Protein AF-A0A075FA23-F1 (afdb_monomer)

Foldseek 3Di:
DVVLVVVLVVLLVVLVVLLVVLVVLLVVLLVVLPPPPDDPVRNVVSLVSNVVSVVVNVCSQVPRDDPPHHAACCPDQKDKDAPDDDPVPRIDIDGGHHCPVVPPPPDSGSPDPPPD

Organism: Ralstonia solanacearum (NCBI:txid305)

InterPro domains:
  IPR001029 Flagellin, N-terminal domain [PF00669] (1-75)
  IPR001029 Flagellin, N-terminal domain [PR00207] (10-29)
  IPR001029 Flagellin, N-terminal domain [PR00207] (45-68)
  IPR001492 Flagellin [PTHR42792] (1-108)

Sequence (116 aa):
NANGANSYLQTADSYLGQVENNLQRMRQLAVESNNGGLSAADQTNLDKEYQQLATANKNIETNANYNGNKLFDGSVASTTFQYGQNAATDVTTVTNVNMSTFGTLTGTSVTSAANA

Radius of gyration: 18.87 Å; Cα contacts (8 Å, |Δi|>4): 117; chains: 1; bounding box: 44×19×54 Å

Secondary structure (DSSP, 8-state):
-HHHHHHHHHHHHHHHHHHHHHHHHHHHHHHHHTSTT--HHHHHHHHHHHHHHHHHHHHHHHH-EETTEESSSSS--EEEEE-SS-TTTSEEEEEPP-GGGTT--S-S-TTSGGG-

Mean predicted aligned error: 7.82 Å

Solvent-accessible surface area (backbone atoms only — not comparable to full-atom values): 6707 Å² total; per-residue (Å²): 60,60,67,56,50,52,54,47,48,53,53,52,49,57,52,50,51,51,42,50,54,39,51,55,51,41,51,50,42,49,57,56,60,68,42,96,81,67,51,75,68,53,42,52,52,43,47,51,54,40,51,51,41,52,48,52,43,52,48,46,28,70,63,39,56,56,98,87,40,55,47,18,62,52,86,41,59,60,52,76,30,45,62,52,91,45,82,87,74,31,54,48,73,48,73,42,60,54,34,77,66,67,76,67,54,95,61,95,51,85,87,48,89,83,83,116

Structure (mmCIF, N/CA/C/O backbone):
data_AF-A0A075FA23-F1
#
_entry.id   AF-A0A075FA23-F1
#
loop_
_atom_site.group_PDB
_atom_site.id
_atom_site.type_symbol
_atom_site.label_atom_id
_atom_site.label_alt_id
_atom_site.label_comp_id
_atom_site.label_asym_id
_atom_site.label_entity_id
_atom_site.label_seq_id
_atom_site.pdbx_PDB_ins_code
_atom_site.Cartn_x
_atom_site.Cartn_y
_atom_site.Cartn_z
_atom_site.occupancy
_atom_site.B_iso_or_equiv
_atom_site.auth_seq_id
_atom_site.auth_comp_id
_atom_site.auth_asym_id
_atom_site.auth_atom_id
_atom_site.pdbx_PDB_model_num
ATOM 1 N N . ASN A 1 1 ? 16.895 -5.758 -19.831 1.00 72.00 1 ASN A N 1
ATOM 2 C CA . ASN A 1 1 ? 17.702 -6.724 -19.078 1.00 72.00 1 ASN A CA 1
ATOM 3 C C . ASN A 1 1 ? 16.712 -7.538 -18.250 1.00 72.00 1 ASN A C 1
ATOM 5 O O . ASN A 1 1 ? 15.937 -6.903 -17.544 1.00 72.00 1 ASN A O 1
ATOM 9 N N . ALA A 1 2 ? 16.651 -8.872 -18.369 1.00 77.25 2 ALA A N 1
ATOM 10 C CA . ALA A 1 2 ? 15.645 -9.686 -17.659 1.00 77.25 2 ALA A CA 1
ATOM 11 C C . ALA A 1 2 ? 15.724 -9.528 -16.129 1.00 77.25 2 ALA A C 1
ATOM 13 O O . ALA A 1 2 ? 14.700 -9.449 -15.457 1.00 77.25 2 ALA A O 1
ATOM 14 N N . ASN A 1 3 ? 16.938 -9.365 -15.591 1.00 82.81 3 ASN A N 1
ATOM 15 C CA . ASN A 1 3 ? 17.144 -9.087 -14.168 1.00 82.81 3 ASN A CA 1
ATOM 16 C C . ASN A 1 3 ? 16.508 -7.756 -13.741 1.00 82.81 3 ASN A C 1
ATOM 18 O O . ASN A 1 3 ? 15.974 -7.657 -12.644 1.00 82.81 3 ASN A O 1
ATOM 22 N N . GLY A 1 4 ? 16.503 -6.755 -14.629 1.00 85.75 4 GLY A N 1
ATOM 23 C CA . GLY A 1 4 ? 15.847 -5.470 -14.379 1.00 85.75 4 GLY A CA 1
ATOM 24 C C . GLY A 1 4 ? 14.330 -5.603 -14.249 1.00 85.75 4 GLY A C 1
ATOM 25 O O . GLY A 1 4 ? 13.755 -5.022 -13.336 1.00 85.75 4 GLY A O 1
ATOM 26 N N . ALA A 1 5 ? 13.698 -6.421 -15.098 1.00 84.75 5 ALA A N 1
ATOM 27 C CA . ALA A 1 5 ? 12.267 -6.708 -14.986 1.00 84.75 5 ALA A CA 1
ATOM 28 C C . ALA A 1 5 ? 11.942 -7.418 -13.663 1.00 84.75 5 ALA A C 1
ATOM 30 O O . ALA A 1 5 ? 10.976 -7.067 -12.991 1.00 84.75 5 ALA A O 1
ATOM 31 N N . ASN A 1 6 ? 12.782 -8.374 -13.252 1.00 88.94 6 ASN A N 1
ATOM 32 C CA . ASN A 1 6 ? 12.593 -9.088 -11.993 1.00 88.94 6 ASN A CA 1
ATOM 33 C C . ASN A 1 6 ? 12.739 -8.161 -10.773 1.00 88.94 6 ASN A C 1
ATOM 35 O O . ASN A 1 6 ? 11.860 -8.129 -9.919 1.00 88.94 6 ASN A O 1
ATOM 39 N N . SER A 1 7 ? 13.801 -7.351 -10.708 1.00 94.12 7 SER A N 1
ATOM 40 C CA . SER A 1 7 ? 13.989 -6.387 -9.614 1.00 94.12 7 SER A CA 1
ATOM 41 C C . SER A 1 7 ? 12.884 -5.328 -9.561 1.00 94.12 7 SER A C 1
ATOM 43 O O . SER A 1 7 ? 12.482 -4.917 -8.471 1.00 94.12 7 SER A O 1
ATOM 45 N N . TYR A 1 8 ? 12.378 -4.905 -10.724 1.00 91.81 8 TYR A N 1
ATOM 46 C CA . TYR A 1 8 ? 11.237 -3.998 -10.824 1.00 91.81 8 TYR A CA 1
ATOM 47 C C . TYR A 1 8 ? 9.989 -4.610 -10.185 1.00 91.81 8 TYR A C 1
ATOM 49 O O . TYR A 1 8 ? 9.385 -4.002 -9.303 1.00 91.81 8 TYR A O 1
ATOM 57 N N . LEU A 1 9 ? 9.643 -5.839 -10.583 1.00 90.25 9 LEU A N 1
ATOM 58 C CA . LEU A 1 9 ? 8.484 -6.556 -10.054 1.00 90.25 9 LEU A CA 1
ATOM 59 C C . LEU A 1 9 ? 8.621 -6.851 -8.559 1.00 90.25 9 LEU A C 1
ATOM 61 O O . LEU A 1 9 ? 7.669 -6.633 -7.829 1.00 90.25 9 LEU A O 1
ATOM 65 N N . GLN A 1 10 ? 9.798 -7.258 -8.081 1.00 94.81 10 GLN A N 1
ATOM 66 C CA . GLN A 1 10 ? 10.041 -7.490 -6.650 1.00 94.81 10 GLN A CA 1
ATOM 67 C C . GLN A 1 10 ? 9.877 -6.216 -5.813 1.00 94.81 10 GLN A C 1
ATOM 69 O O . GLN A 1 10 ? 9.343 -6.254 -4.706 1.00 94.81 10 GLN A O 1
ATOM 74 N N . THR A 1 11 ? 10.325 -5.074 -6.342 1.00 95.19 11 THR A N 1
ATOM 75 C CA . THR A 1 11 ? 10.138 -3.780 -5.674 1.00 95.19 11 THR A CA 1
ATOM 76 C C . THR A 1 11 ? 8.659 -3.412 -5.628 1.00 95.19 11 THR A C 1
ATOM 78 O O . THR A 1 11 ? 8.158 -3.016 -4.577 1.00 95.19 11 THR A O 1
ATOM 81 N N . ALA A 1 12 ? 7.950 -3.578 -6.747 1.00 92.19 12 ALA A N 1
ATOM 82 C CA . ALA A 1 12 ? 6.516 -3.340 -6.806 1.00 92.19 12 ALA A CA 1
ATOM 83 C C . ALA A 1 12 ? 5.744 -4.259 -5.839 1.00 92.19 12 ALA A C 1
ATOM 85 O O . ALA A 1 12 ? 4.920 -3.774 -5.069 1.00 92.19 12 ALA A O 1
ATOM 86 N N . ASP A 1 13 ? 6.063 -5.552 -5.815 1.00 92.81 13 ASP A N 1
ATOM 87 C CA . ASP A 1 13 ? 5.436 -6.554 -4.948 1.00 92.81 13 ASP A CA 1
ATOM 88 C C . ASP A 1 13 ? 5.657 -6.251 -3.458 1.00 92.81 13 ASP A C 1
ATOM 90 O O . ASP A 1 13 ? 4.723 -6.287 -2.664 1.00 92.81 13 ASP A O 1
ATOM 94 N N . SER A 1 14 ? 6.861 -5.815 -3.077 1.00 96.31 14 SER A N 1
ATOM 95 C CA . SER A 1 14 ? 7.160 -5.385 -1.703 1.00 96.31 14 SER A CA 1
ATOM 96 C C . SER A 1 14 ? 6.297 -4.201 -1.242 1.00 96.31 14 SER A C 1
ATOM 98 O O . SER A 1 14 ? 5.803 -4.174 -0.109 1.00 96.31 14 SER A O 1
ATOM 100 N N . TYR A 1 15 ? 6.072 -3.212 -2.113 1.00 95.25 15 TYR A N 1
ATOM 101 C CA . TYR A 1 15 ? 5.166 -2.105 -1.807 1.00 95.25 15 TYR A CA 1
ATOM 102 C C . TYR A 1 15 ? 3.702 -2.557 -1.736 1.00 95.25 15 TYR A C 1
ATOM 104 O O . TYR A 1 15 ? 2.985 -2.139 -0.827 1.00 95.25 15 TYR A O 1
ATOM 112 N N . LEU A 1 16 ? 3.261 -3.430 -2.646 1.00 92.00 16 LEU A N 1
ATOM 113 C CA . LEU A 1 16 ? 1.898 -3.967 -2.633 1.00 92.00 16 LEU A CA 1
ATOM 114 C C . LEU A 1 16 ? 1.631 -4.834 -1.398 1.00 92.00 16 LEU A C 1
ATOM 116 O O . LEU A 1 16 ? 0.555 -4.729 -0.818 1.00 92.00 16 LEU A O 1
ATOM 120 N N . GLY A 1 17 ? 2.618 -5.593 -0.923 1.00 94.12 17 GLY A N 1
ATOM 121 C CA . GLY A 1 17 ? 2.517 -6.328 0.335 1.00 94.12 17 GLY A CA 1
ATOM 122 C C . GLY A 1 17 ? 2.304 -5.403 1.540 1.00 94.12 17 GLY A C 1
ATOM 123 O O . GLY A 1 17 ? 1.527 -5.718 2.439 1.00 94.12 17 GLY A O 1
ATOM 124 N N . GLN A 1 18 ? 2.925 -4.220 1.567 1.00 94.94 18 GLN A N 1
ATOM 125 C CA . 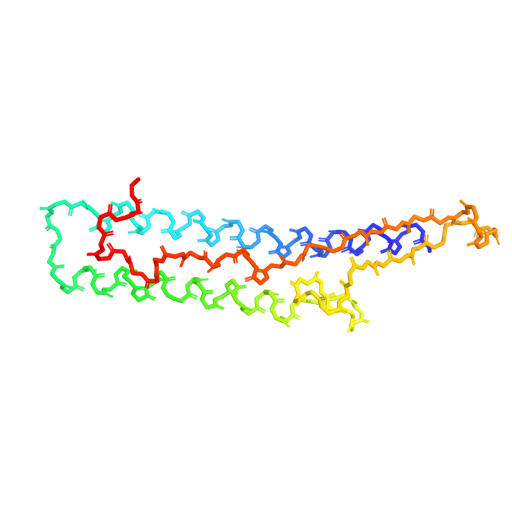GLN A 1 18 ? 2.656 -3.225 2.617 1.00 94.94 18 GLN A CA 1
ATOM 126 C C . GLN A 1 18 ? 1.227 -2.676 2.531 1.00 94.94 18 GLN A C 1
ATOM 128 O O . GLN A 1 18 ? 0.547 -2.567 3.552 1.00 94.94 18 GLN A O 1
ATOM 133 N N . VAL A 1 19 ? 0.753 -2.383 1.317 1.00 92.06 19 VAL A N 1
ATOM 134 C CA . VAL A 1 19 ? -0.631 -1.946 1.079 1.00 92.06 19 VAL A CA 1
ATOM 135 C C . VAL A 1 19 ? -1.619 -3.018 1.535 1.00 92.06 19 VAL A C 1
ATOM 137 O O . VAL A 1 19 ? -2.586 -2.703 2.225 1.00 92.06 19 VAL A O 1
ATOM 140 N N . GLU A 1 20 ? -1.368 -4.285 1.207 1.00 91.69 20 GLU A N 1
ATOM 141 C CA . GLU A 1 20 ? -2.205 -5.406 1.629 1.00 91.69 20 GLU A CA 1
ATOM 142 C C . GLU A 1 20 ? -2.292 -5.500 3.157 1.00 91.69 20 GLU A C 1
ATOM 144 O O . GLU A 1 20 ? -3.395 -5.552 3.704 1.00 91.69 20 GLU A O 1
ATOM 149 N N . ASN A 1 21 ? -1.154 -5.454 3.855 1.00 95.12 21 ASN A N 1
ATOM 150 C CA . ASN A 1 21 ? -1.119 -5.486 5.319 1.00 95.12 21 ASN A CA 1
ATOM 151 C C . ASN A 1 21 ? -1.928 -4.331 5.936 1.00 95.12 21 ASN A C 1
ATOM 153 O O . ASN A 1 21 ? -2.734 -4.545 6.847 1.00 95.12 21 ASN A O 1
ATOM 157 N N . ASN A 1 22 ? -1.780 -3.116 5.401 1.00 93.25 22 ASN A N 1
ATOM 158 C CA . ASN A 1 22 ? -2.557 -1.960 5.845 1.00 93.25 22 ASN A CA 1
ATOM 159 C C . ASN A 1 22 ? -4.058 -2.163 5.600 1.00 93.25 22 ASN A C 1
ATOM 161 O O . ASN A 1 22 ? -4.860 -1.879 6.486 1.00 93.25 22 ASN A O 1
ATOM 165 N N . LEU A 1 23 ? -4.456 -2.691 4.438 1.00 90.69 23 LEU A N 1
ATOM 166 C CA . LEU A 1 23 ? -5.861 -2.967 4.116 1.00 90.69 23 LEU A CA 1
ATOM 167 C C . LEU A 1 23 ? -6.471 -4.031 5.034 1.00 90.69 23 LEU A C 1
ATOM 169 O O . LEU A 1 23 ? -7.629 -3.907 5.439 1.00 90.69 23 LEU A O 1
ATOM 173 N N . GLN A 1 24 ? -5.707 -5.061 5.3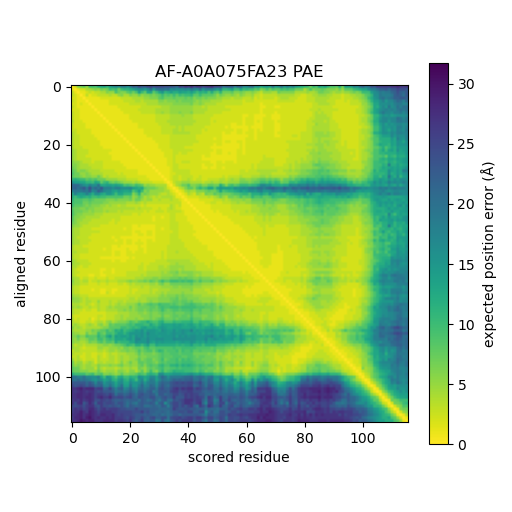97 1.00 93.00 24 GLN A N 1
ATOM 174 C CA . GLN A 1 24 ? -6.152 -6.061 6.366 1.00 93.00 24 GLN A CA 1
ATOM 175 C C . GLN A 1 24 ? -6.387 -5.428 7.745 1.00 93.00 24 GLN A C 1
ATOM 177 O O . GLN A 1 24 ? -7.417 -5.693 8.367 1.00 93.00 24 GLN A O 1
ATOM 182 N N . ARG A 1 25 ? -5.497 -4.535 8.198 1.00 93.75 25 ARG A N 1
ATOM 183 C CA . ARG A 1 25 ? -5.676 -3.788 9.452 1.00 93.75 25 ARG A CA 1
ATOM 184 C C . ARG A 1 25 ? -6.859 -2.819 9.386 1.00 93.75 25 ARG A C 1
ATOM 186 O O . ARG A 1 25 ? -7.680 -2.806 10.295 1.00 93.75 25 ARG A O 1
ATOM 193 N N . MET A 1 26 ? -7.007 -2.076 8.293 1.00 91.69 26 MET A N 1
ATOM 194 C CA . MET A 1 26 ? -8.158 -1.198 8.051 1.00 91.69 26 MET A CA 1
ATOM 195 C C . MET A 1 26 ? -9.482 -1.971 8.122 1.00 91.69 26 MET A C 1
ATOM 197 O O . MET A 1 26 ? -10.436 -1.503 8.740 1.00 91.69 26 MET A O 1
ATOM 201 N N . ARG A 1 27 ? -9.534 -3.185 7.556 1.00 89.25 27 ARG A N 1
ATOM 202 C CA . ARG A 1 27 ? -10.699 -4.076 7.666 1.00 89.25 27 ARG A CA 1
ATOM 203 C C . ARG A 1 27 ? -10.975 -4.482 9.115 1.00 89.25 27 ARG A C 1
ATOM 205 O O . ARG A 1 27 ? -12.133 -4.482 9.518 1.00 89.25 27 ARG A O 1
ATOM 212 N N . GLN A 1 28 ? -9.943 -4.818 9.891 1.00 89.94 28 GLN A N 1
ATOM 213 C CA . GLN A 1 28 ? -10.101 -5.141 11.316 1.00 89.94 28 GLN A CA 1
ATOM 214 C C . GLN A 1 28 ? -10.701 -3.959 12.085 1.00 89.94 28 GLN A C 1
ATOM 216 O O . GLN A 1 28 ? -11.683 -4.145 12.796 1.00 89.94 28 GLN A O 1
ATOM 221 N N . LEU A 1 29 ? -10.183 -2.746 11.867 1.00 89.69 29 LEU A N 1
ATOM 222 C CA . LEU A 1 29 ? -10.685 -1.524 12.503 1.00 89.69 29 LEU A CA 1
ATOM 223 C C . LEU A 1 29 ? -12.138 -1.221 12.120 1.00 89.69 29 LEU A C 1
ATOM 225 O O . LEU A 1 29 ? -12.919 -0.804 12.970 1.00 89.69 29 LEU A O 1
ATOM 229 N N . ALA A 1 30 ? -12.524 -1.454 10.863 1.00 84.88 30 ALA A N 1
ATOM 230 C CA . ALA A 1 30 ? -13.905 -1.275 10.418 1.00 84.88 30 ALA A CA 1
ATOM 231 C C . ALA A 1 30 ? -14.867 -2.257 11.111 1.00 84.88 30 ALA A C 1
ATOM 233 O O . ALA A 1 30 ? -15.940 -1.858 11.562 1.00 84.88 30 ALA A O 1
ATOM 234 N N . VAL A 1 31 ? -14.469 -3.528 11.246 1.00 88.06 31 VAL A N 1
ATOM 235 C CA . VAL A 1 31 ? -15.248 -4.538 11.983 1.00 88.06 31 VAL A CA 1
ATOM 236 C C . VAL A 1 31 ? -15.336 -4.183 13.467 1.00 88.06 31 VAL A C 1
ATOM 238 O O . VAL A 1 31 ? -16.411 -4.281 14.054 1.00 88.06 31 VAL A O 1
ATOM 241 N N . GLU A 1 32 ? -14.230 -3.739 14.064 1.00 86.56 32 GLU A N 1
ATOM 242 C CA . GLU A 1 32 ? -14.177 -3.323 15.465 1.00 86.56 32 GLU A CA 1
ATOM 243 C C . GLU A 1 32 ? -15.081 -2.112 15.721 1.00 86.56 32 GLU A C 1
ATOM 245 O O . GLU A 1 32 ? -15.888 -2.145 16.647 1.00 86.56 32 GLU A O 1
ATOM 250 N N . SER A 1 33 ? -15.034 -1.100 14.848 1.00 83.50 33 SER A N 1
ATOM 251 C CA . SER A 1 33 ? -15.860 0.114 14.922 1.00 83.50 33 SER A CA 1
ATOM 252 C C . SER A 1 33 ? -17.366 -0.180 14.879 1.00 83.50 33 SER A C 1
ATOM 254 O O . SER A 1 33 ? -18.155 0.522 15.517 1.00 83.50 33 SER A O 1
ATOM 256 N N . ASN A 1 34 ? -17.764 -1.255 14.189 1.00 81.50 34 ASN A N 1
ATOM 257 C CA . ASN A 1 34 ? -19.154 -1.694 14.065 1.00 81.50 34 ASN A CA 1
ATOM 258 C C . ASN A 1 34 ? -19.642 -2.566 15.244 1.00 81.50 34 ASN A C 1
ATOM 260 O O . ASN A 1 34 ? -20.788 -3.021 15.251 1.00 81.50 34 ASN A O 1
ATOM 264 N N . ASN A 1 35 ? -18.804 -2.828 16.253 1.00 78.94 35 ASN A N 1
ATOM 265 C CA . ASN A 1 35 ? -19.222 -3.566 17.440 1.00 78.94 35 ASN A CA 1
ATOM 266 C C . ASN A 1 35 ? -20.080 -2.667 18.356 1.00 78.94 35 ASN A C 1
ATOM 268 O O . ASN A 1 35 ? -19.628 -1.625 18.831 1.00 78.94 35 ASN A O 1
ATOM 272 N N . GLY A 1 36 ? -21.328 -3.073 18.619 1.00 62.94 36 GLY A N 1
ATOM 273 C CA . GLY A 1 36 ? -22.405 -2.259 19.214 1.00 62.94 36 GLY A CA 1
ATOM 274 C C . GLY A 1 36 ? -22.260 -1.844 20.688 1.00 62.94 36 GLY A C 1
ATOM 275 O O . GLY A 1 36 ? -23.266 -1.569 21.336 1.00 62.94 36 GLY A O 1
ATOM 276 N N . GLY A 1 37 ? -21.042 -1.806 21.230 1.00 80.00 37 GLY A N 1
ATOM 277 C CA . GLY A 1 37 ? -20.741 -1.398 22.608 1.00 80.00 37 GLY A CA 1
ATOM 278 C C . GLY A 1 37 ? -19.674 -0.306 22.738 1.00 80.00 37 GLY A C 1
ATOM 279 O O . GLY A 1 37 ? -19.287 0.014 23.859 1.00 80.00 37 GLY A O 1
ATOM 280 N N . LEU A 1 38 ? -19.176 0.247 21.627 1.00 84.25 38 LEU A N 1
ATOM 281 C CA . LEU A 1 38 ? -18.141 1.282 21.647 1.00 84.25 38 LEU A CA 1
ATOM 282 C C . LEU A 1 38 ? -18.705 2.660 22.000 1.00 84.25 38 LEU A C 1
ATOM 284 O O . LEU A 1 38 ? -19.779 3.049 21.536 1.00 84.25 38 LEU A O 1
ATOM 288 N N . SER A 1 39 ? -17.947 3.434 22.780 1.00 86.81 39 SER A N 1
ATOM 289 C CA . SER A 1 39 ? -18.252 4.852 22.969 1.00 86.81 39 SER A CA 1
ATOM 290 C C . SER A 1 39 ? -17.894 5.659 21.714 1.00 86.81 39 SER A C 1
ATOM 292 O O . SER A 1 39 ? -17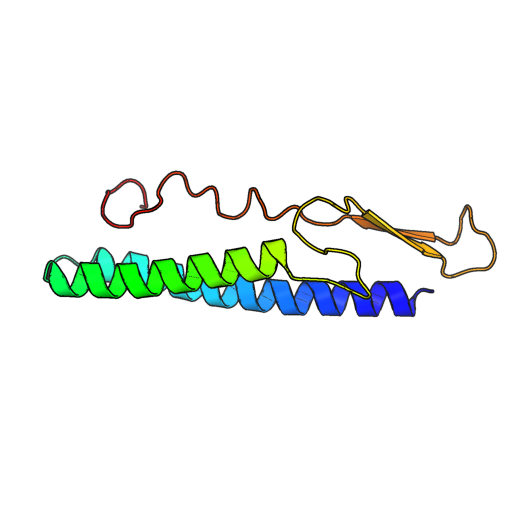.081 5.243 20.885 1.00 86.81 39 SER A O 1
ATOM 294 N N . ALA A 1 40 ? -18.440 6.872 21.590 1.00 85.69 40 ALA A N 1
ATOM 295 C CA . ALA A 1 40 ? -18.080 7.782 20.498 1.00 85.69 40 ALA A CA 1
ATOM 296 C C . ALA A 1 40 ? -16.576 8.138 20.490 1.00 85.69 40 ALA A C 1
ATOM 298 O O . ALA A 1 40 ? -15.987 8.363 19.429 1.00 85.69 40 ALA A O 1
ATOM 299 N N . ALA A 1 41 ? -15.940 8.172 21.666 1.00 87.69 41 ALA A N 1
ATOM 300 C CA . ALA A 1 41 ? -14.505 8.409 21.784 1.00 87.69 41 ALA A CA 1
ATOM 301 C C . ALA A 1 41 ? -13.690 7.225 21.238 1.00 87.69 41 ALA A C 1
ATOM 303 O O . ALA A 1 41 ? -12.700 7.444 20.538 1.00 87.69 41 ALA A O 1
ATOM 304 N N . ASP A 1 42 ? -14.138 5.992 21.490 1.00 88.69 42 ASP A N 1
ATOM 305 C CA . ASP A 1 42 ? -13.483 4.784 20.977 1.00 88.69 42 ASP A CA 1
ATOM 306 C C . ASP A 1 42 ? -13.598 4.712 19.453 1.00 88.69 42 ASP A C 1
ATOM 308 O O . ASP A 1 42 ? -12.590 4.551 18.768 1.00 88.69 42 ASP A O 1
ATOM 312 N N . GLN A 1 43 ? -14.794 4.956 18.904 1.00 86.31 43 GLN A N 1
ATOM 313 C CA . GLN A 1 43 ? -15.001 5.022 17.452 1.00 86.31 43 GLN A CA 1
ATOM 314 C C . GLN A 1 43 ? -14.124 6.094 16.789 1.00 86.31 43 GLN A C 1
ATOM 316 O O . GLN A 1 43 ? -13.544 5.848 15.733 1.00 86.31 43 GLN A O 1
ATOM 321 N N . THR A 1 44 ? -13.964 7.256 17.429 1.00 88.81 44 THR A N 1
ATOM 322 C CA . THR A 1 44 ? -13.083 8.328 16.934 1.00 88.81 44 THR A CA 1
ATOM 323 C C . THR A 1 44 ? -11.614 7.899 16.915 1.00 88.81 44 THR A C 1
ATOM 325 O O . THR A 1 44 ? -10.865 8.285 16.019 1.00 88.81 44 THR A O 1
ATOM 328 N N . ASN A 1 45 ? -11.165 7.123 17.901 1.00 89.31 45 ASN A N 1
ATOM 329 C CA . ASN A 1 45 ? -9.785 6.644 17.940 1.00 89.31 45 ASN A CA 1
ATOM 330 C C . ASN A 1 45 ? -9.525 5.554 16.890 1.00 89.31 45 ASN A C 1
ATOM 332 O O . ASN A 1 45 ? -8.484 5.600 16.236 1.00 89.31 45 ASN A O 1
ATOM 336 N N . LEU A 1 46 ? -10.482 4.647 16.670 1.00 90.75 46 LEU A N 1
ATOM 337 C CA . LEU A 1 46 ? -10.408 3.655 15.592 1.00 90.75 46 LEU A CA 1
ATOM 338 C C . LEU A 1 46 ? -10.384 4.321 14.211 1.00 90.75 46 LEU A C 1
ATOM 340 O O . LEU A 1 46 ? -9.588 3.932 13.356 1.00 90.75 46 LEU A O 1
ATOM 344 N N . ASP A 1 47 ? -11.198 5.361 14.001 1.00 86.69 47 ASP A N 1
ATOM 345 C CA . ASP A 1 47 ? -11.177 6.127 12.752 1.00 86.69 47 ASP A CA 1
ATOM 346 C C . ASP A 1 47 ? -9.823 6.819 12.540 1.00 86.69 47 ASP A C 1
ATOM 348 O O . ASP A 1 47 ? -9.259 6.7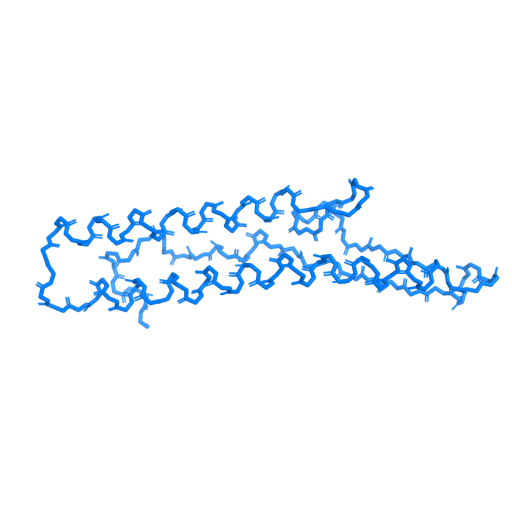26 11.456 1.00 86.69 47 ASP A O 1
ATOM 352 N N . LYS A 1 48 ? -9.216 7.421 13.573 1.00 91.69 48 LYS A N 1
ATOM 353 C CA . LYS A 1 48 ? -7.865 8.001 13.443 1.00 91.69 48 LYS A CA 1
ATOM 354 C C . LYS A 1 48 ? -6.840 6.979 12.956 1.00 91.69 48 LYS A C 1
ATOM 356 O O . LYS A 1 48 ? -6.037 7.308 12.085 1.00 91.69 48 LYS A O 1
ATOM 361 N N . GLU A 1 49 ? -6.855 5.763 13.501 1.00 92.19 49 GLU A N 1
ATOM 362 C CA . GLU A 1 49 ? -5.953 4.699 13.051 1.00 92.19 49 GLU A CA 1
ATOM 363 C C . GLU A 1 49 ? -6.259 4.300 11.597 1.00 92.19 49 GLU A C 1
ATOM 365 O O . GLU A 1 49 ? -5.350 4.199 10.771 1.00 92.19 49 GLU A O 1
ATOM 370 N N . TYR A 1 50 ? -7.539 4.179 11.242 1.00 90.12 50 TYR A N 1
ATOM 371 C CA . TYR A 1 50 ? -7.969 3.896 9.874 1.00 90.12 50 TYR A CA 1
ATOM 372 C C . TYR A 1 50 ? -7.470 4.961 8.881 1.00 90.12 50 TYR A C 1
ATOM 374 O O . TYR A 1 50 ? -6.915 4.624 7.832 1.00 90.12 50 TYR A O 1
ATOM 382 N N . GLN A 1 51 ? -7.597 6.247 9.222 1.00 88.94 51 GLN A N 1
ATOM 383 C CA . GLN A 1 51 ? -7.135 7.359 8.384 1.00 88.94 51 GLN A CA 1
ATOM 384 C C . GLN A 1 51 ? -5.605 7.403 8.259 1.00 88.94 51 GLN A C 1
ATOM 386 O O . GLN A 1 51 ? -5.076 7.754 7.199 1.00 88.94 51 GLN A O 1
ATOM 391 N N . GLN A 1 52 ? -4.867 7.020 9.305 1.00 93.00 52 GLN A N 1
ATOM 392 C CA . GLN A 1 52 ? -3.406 6.904 9.239 1.00 93.00 52 GLN A CA 1
ATOM 393 C C . GLN A 1 52 ? -2.976 5.822 8.244 1.00 93.00 52 GLN A C 1
ATOM 395 O O . GLN A 1 52 ? -2.093 6.063 7.420 1.00 93.00 52 GLN A O 1
ATOM 400 N N . LEU A 1 53 ? -3.637 4.663 8.261 1.00 92.88 53 LEU A N 1
ATOM 401 C CA . LEU A 1 53 ? -3.374 3.575 7.315 1.00 92.88 53 LEU A CA 1
ATOM 402 C C . LEU A 1 53 ? -3.767 3.958 5.883 1.00 92.88 53 LEU A C 1
ATOM 404 O O . LEU A 1 53 ? -3.011 3.700 4.945 1.00 92.88 53 LEU A O 1
ATOM 408 N N . ALA A 1 54 ? -4.898 4.648 5.708 1.00 89.06 54 ALA A N 1
ATOM 409 C CA . ALA A 1 54 ? -5.303 5.191 4.413 1.00 89.06 54 ALA A CA 1
ATOM 410 C C . ALA A 1 54 ? -4.257 6.181 3.864 1.00 89.06 54 ALA A C 1
ATOM 412 O O . ALA A 1 54 ? -3.881 6.114 2.693 1.00 89.06 54 ALA A O 1
ATOM 413 N N . THR A 1 55 ? -3.721 7.048 4.727 1.00 91.12 55 THR A N 1
ATOM 414 C CA . THR A 1 55 ? -2.645 7.984 4.373 1.00 91.12 55 THR A CA 1
ATOM 415 C C . THR A 1 55 ? -1.358 7.247 4.000 1.00 91.12 55 THR A C 1
ATOM 417 O O . THR A 1 55 ? -0.708 7.601 3.017 1.00 91.12 55 THR A O 1
ATOM 420 N N . ALA A 1 56 ? -0.995 6.192 4.734 1.00 92.38 56 ALA A N 1
ATOM 421 C CA . ALA A 1 56 ? 0.162 5.361 4.409 1.00 92.38 56 ALA A CA 1
ATOM 422 C C . ALA A 1 56 ? 0.018 4.705 3.024 1.00 92.38 56 ALA A C 1
ATOM 424 O O . ALA A 1 56 ? 0.947 4.765 2.218 1.00 92.38 56 ALA A O 1
ATOM 425 N N . ASN A 1 57 ? -1.164 4.172 2.699 1.00 92.12 57 ASN A N 1
ATOM 426 C CA . ASN A 1 57 ? -1.454 3.622 1.372 1.00 92.12 57 ASN A CA 1
ATOM 427 C C . ASN A 1 57 ? -1.356 4.691 0.274 1.00 92.12 57 ASN A C 1
ATOM 429 O O . ASN A 1 57 ? -0.737 4.446 -0.763 1.00 92.12 57 ASN A O 1
ATOM 433 N N . LYS A 1 58 ? -1.8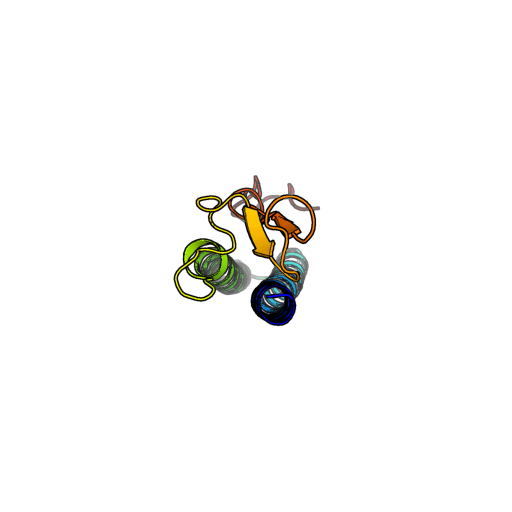78 5.900 0.521 1.00 90.50 58 LYS A N 1
ATOM 434 C CA . LYS A 1 58 ? -1.762 7.031 -0.414 1.00 90.50 58 LYS A CA 1
ATOM 435 C C . LYS A 1 58 ? -0.310 7.461 -0.635 1.00 90.50 58 LYS A C 1
ATOM 437 O O . LYS A 1 58 ? 0.080 7.829 -1.745 1.00 90.50 58 LYS A O 1
ATOM 442 N N . ASN A 1 59 ? 0.519 7.391 0.403 1.00 92.94 59 ASN A N 1
ATOM 443 C CA . ASN A 1 59 ? 1.947 7.663 0.279 1.00 92.94 59 ASN A CA 1
ATOM 444 C C . ASN A 1 59 ? 2.650 6.612 -0.585 1.00 92.94 59 ASN A C 1
ATOM 446 O O . ASN A 1 59 ? 3.499 6.989 -1.390 1.00 92.94 59 ASN A O 1
ATOM 450 N N . ILE A 1 60 ? 2.288 5.329 -0.467 1.00 94.00 60 ILE A N 1
ATOM 451 C CA . ILE A 1 60 ? 2.820 4.271 -1.338 1.00 94.00 60 ILE A CA 1
ATOM 452 C C . ILE A 1 60 ? 2.388 4.509 -2.788 1.00 94.00 60 ILE A C 1
ATOM 454 O O . ILE A 1 60 ? 3.250 4.529 -3.663 1.00 94.00 60 ILE A O 1
ATOM 458 N N . GLU A 1 61 ? 1.102 4.778 -3.039 1.00 91.38 61 GLU A N 1
ATOM 459 C CA . GLU A 1 61 ? 0.586 5.115 -4.376 1.00 91.38 61 GLU A CA 1
ATOM 460 C C . GLU A 1 61 ? 1.426 6.219 -5.040 1.00 91.38 61 GLU A C 1
ATOM 462 O O . GLU A 1 61 ? 1.887 6.073 -6.170 1.00 91.38 61 GLU A O 1
ATOM 467 N N . THR A 1 62 ? 1.647 7.320 -4.319 1.00 92.00 62 THR A N 1
ATOM 468 C CA . THR A 1 62 ? 2.250 8.540 -4.873 1.00 92.00 62 THR A CA 1
ATOM 469 C C . THR A 1 62 ? 3.778 8.527 -4.899 1.00 92.00 62 THR A C 1
ATOM 471 O O . THR A 1 62 ? 4.384 9.209 -5.730 1.00 92.00 62 THR A O 1
ATOM 474 N N . ASN A 1 63 ? 4.442 7.783 -4.007 1.00 94.31 63 ASN A N 1
ATOM 475 C CA . ASN A 1 63 ? 5.897 7.866 -3.828 1.00 94.31 63 ASN A CA 1
ATOM 476 C C . ASN A 1 63 ? 6.669 6.600 -4.199 1.00 94.31 63 ASN A C 1
ATOM 478 O O . ASN A 1 63 ? 7.871 6.711 -4.468 1.00 94.31 63 ASN A O 1
ATOM 482 N N . ALA A 1 64 ? 6.021 5.433 -4.258 1.00 95.00 64 ALA A N 1
ATOM 483 C CA . ALA A 1 64 ? 6.693 4.204 -4.660 1.00 95.00 64 ALA A CA 1
ATOM 484 C C . ALA A 1 64 ? 7.292 4.358 -6.061 1.00 95.00 64 ALA A C 1
ATOM 486 O O . ALA A 1 64 ? 6.625 4.757 -7.023 1.00 95.00 64 ALA A O 1
ATOM 487 N N . ASN A 1 65 ? 8.584 4.068 -6.159 1.00 94.94 65 ASN A N 1
ATOM 488 C CA . ASN A 1 65 ? 9.338 4.225 -7.386 1.00 94.94 65 ASN A CA 1
ATOM 489 C C . ASN A 1 65 ? 10.404 3.138 -7.507 1.00 94.94 65 ASN A C 1
ATOM 491 O O . ASN A 1 65 ? 10.873 2.592 -6.510 1.00 94.94 65 ASN A O 1
ATOM 495 N N . TYR A 1 66 ? 10.803 2.869 -8.741 1.00 94.25 66 TYR A N 1
ATOM 496 C CA . TYR A 1 66 ? 11.962 2.059 -9.067 1.00 94.25 66 TYR A CA 1
ATOM 497 C C . TYR A 1 66 ? 12.858 2.848 -10.017 1.00 94.25 66 TYR A C 1
ATOM 499 O O . TYR A 1 66 ? 12.447 3.196 -11.128 1.00 94.25 66 TYR A O 1
ATOM 507 N N . ASN A 1 67 ? 14.086 3.140 -9.582 1.00 90.25 67 ASN A N 1
ATOM 508 C CA . ASN A 1 67 ? 15.064 3.923 -10.344 1.00 90.25 67 ASN A CA 1
ATOM 509 C C . ASN A 1 67 ? 14.482 5.236 -10.906 1.00 90.25 67 ASN A C 1
ATOM 511 O O . ASN A 1 67 ? 14.701 5.573 -12.067 1.00 90.25 67 ASN A O 1
ATOM 515 N N . GLY A 1 68 ? 13.698 5.955 -10.095 1.00 89.00 68 GLY A N 1
ATOM 516 C CA . GLY A 1 68 ? 13.072 7.222 -10.483 1.00 89.00 68 GLY A CA 1
ATOM 517 C C . GLY A 1 68 ? 11.765 7.094 -11.273 1.00 89.00 68 GLY A C 1
ATOM 518 O O . GLY A 1 68 ? 11.072 8.094 -11.434 1.00 89.00 68 GLY A O 1
ATOM 519 N N . ASN A 1 69 ? 11.375 5.890 -11.704 1.00 90.19 69 ASN A N 1
ATOM 520 C CA . ASN A 1 69 ? 10.081 5.658 -12.348 1.00 90.19 69 ASN A CA 1
ATOM 521 C C . ASN A 1 69 ? 9.021 5.346 -11.299 1.00 90.19 69 ASN A C 1
ATOM 523 O O . ASN A 1 69 ? 9.200 4.436 -10.488 1.00 90.19 69 ASN A O 1
ATOM 527 N N . LYS A 1 70 ? 7.912 6.081 -11.327 1.00 93.69 70 LYS A N 1
ATOM 528 C CA . LYS A 1 70 ? 6.771 5.845 -10.444 1.00 93.69 70 LYS A CA 1
ATOM 529 C C . LYS A 1 70 ? 6.121 4.504 -10.756 1.00 93.69 70 LYS A C 1
ATOM 531 O O . LYS A 1 70 ? 6.051 4.097 -11.913 1.00 93.69 70 LYS A O 1
ATOM 536 N N . LEU A 1 71 ? 5.683 3.816 -9.706 1.00 92.31 71 LEU A N 1
ATOM 537 C CA . LEU A 1 71 ? 5.126 2.472 -9.836 1.00 92.31 71 LEU A CA 1
ATOM 538 C C . LEU A 1 71 ? 3.597 2.466 -9.893 1.00 92.31 71 LEU A C 1
ATOM 540 O O . LEU A 1 71 ? 3.043 1.644 -10.620 1.00 92.31 71 LEU A O 1
ATOM 544 N N . PHE A 1 72 ? 2.921 3.355 -9.157 1.00 91.62 72 PHE A N 1
ATOM 545 C CA . PHE A 1 72 ? 1.483 3.200 -8.901 1.00 91.62 72 PHE A CA 1
ATOM 546 C C . PHE A 1 72 ? 0.628 4.459 -9.069 1.00 91.62 72 PHE A C 1
ATOM 548 O O . PHE A 1 72 ? -0.596 4.366 -9.013 1.00 91.62 72 PHE A O 1
ATOM 555 N N . ASP A 1 73 ? 1.227 5.624 -9.312 1.00 90.19 73 ASP A N 1
ATOM 556 C CA . ASP A 1 73 ? 0.488 6.889 -9.459 1.00 90.19 73 ASP A CA 1
ATOM 557 C C . ASP A 1 73 ? -0.177 7.057 -10.841 1.00 90.19 73 ASP A C 1
ATOM 559 O O . ASP A 1 73 ? -0.849 8.053 -11.101 1.00 90.19 73 ASP A O 1
ATOM 563 N N . GLY A 1 74 ? 0.022 6.089 -11.742 1.00 87.38 74 GLY A N 1
ATOM 564 C CA . GLY A 1 74 ? -0.514 6.099 -13.101 1.00 87.38 74 GLY A CA 1
ATOM 565 C C . GLY A 1 74 ? 0.252 6.971 -14.100 1.00 87.38 74 GLY A C 1
ATOM 566 O O . GLY A 1 74 ? -0.123 6.989 -15.271 1.00 87.38 74 GLY A O 1
ATOM 567 N N . SER A 1 75 ? 1.324 7.660 -13.691 1.00 90.31 75 SER A N 1
ATOM 568 C CA . SER A 1 75 ? 2.152 8.474 -14.600 1.00 90.31 75 SER A CA 1
ATOM 569 C C . SER A 1 75 ? 2.974 7.627 -15.578 1.00 90.31 75 SER A C 1
ATOM 571 O O . SER A 1 75 ? 3.242 8.051 -16.702 1.00 90.31 75 SER A O 1
ATOM 573 N N . VAL A 1 76 ? 3.332 6.405 -15.176 1.00 88.56 76 VAL A N 1
ATOM 574 C CA . VAL A 1 76 ? 3.985 5.398 -16.016 1.00 88.56 76 VAL A CA 1
ATOM 575 C C . VAL A 1 76 ? 3.008 4.246 -16.207 1.00 88.56 76 VAL A C 1
ATOM 577 O O . VAL A 1 76 ? 2.738 3.506 -15.270 1.00 88.56 76 VAL A O 1
ATOM 580 N N . ALA A 1 77 ? 2.463 4.094 -17.416 1.00 85.06 77 ALA A N 1
ATOM 581 C CA . ALA A 1 77 ? 1.496 3.032 -17.713 1.00 85.06 77 ALA A CA 1
ATOM 582 C C . ALA A 1 77 ? 2.159 1.656 -17.886 1.00 85.06 77 ALA A C 1
ATOM 584 O O . ALA A 1 77 ? 1.564 0.625 -17.580 1.00 85.06 77 ALA A O 1
ATOM 585 N N . SER A 1 78 ? 3.386 1.627 -18.408 1.00 85.38 78 SER A N 1
ATOM 586 C CA . SER A 1 78 ? 4.148 0.392 -18.568 1.00 85.38 78 SER A CA 1
ATOM 587 C C . SER A 1 78 ? 5.639 0.666 -18.719 1.00 85.38 78 SER A C 1
ATOM 589 O O . SER A 1 78 ? 6.034 1.741 -19.174 1.00 85.38 78 SER A O 1
ATOM 591 N N . THR A 1 79 ? 6.456 -0.326 -18.375 1.00 85.62 79 THR A N 1
ATOM 592 C CA . THR A 1 79 ? 7.911 -0.306 -18.550 1.00 85.62 79 THR A CA 1
ATOM 593 C C . THR A 1 79 ? 8.353 -1.527 -19.352 1.00 85.62 79 THR A C 1
ATOM 595 O O . THR A 1 79 ? 8.017 -2.661 -19.009 1.00 85.62 79 THR A O 1
ATOM 598 N N . THR A 1 80 ? 9.131 -1.307 -20.414 1.00 88.50 80 THR A N 1
ATOM 599 C CA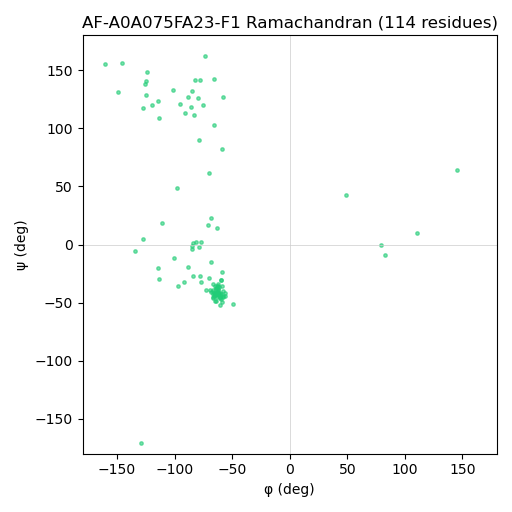 . THR A 1 80 ? 9.640 -2.377 -21.285 1.00 88.50 80 THR A CA 1
ATOM 600 C C . THR A 1 80 ? 11.095 -2.703 -20.966 1.00 88.50 80 THR A C 1
ATOM 602 O O . THR A 1 80 ? 11.948 -1.821 -20.884 1.00 88.50 80 THR A O 1
ATOM 605 N N . PHE A 1 81 ? 11.398 -3.993 -20.837 1.00 86.81 81 PHE A N 1
ATOM 606 C CA . PHE A 1 81 ? 12.727 -4.521 -20.562 1.00 86.81 81 PHE A CA 1
ATOM 607 C C . PHE A 1 81 ? 13.178 -5.447 -21.692 1.00 86.81 81 PHE A C 1
ATOM 609 O O . PHE A 1 81 ? 12.581 -6.492 -21.930 1.00 86.81 81 PHE A O 1
ATOM 616 N N . GLN A 1 82 ? 14.292 -5.110 -22.343 1.00 87.31 82 GLN A N 1
ATOM 617 C CA . GLN A 1 82 ? 14.884 -5.938 -23.401 1.00 87.31 82 GLN A CA 1
ATOM 618 C C . GLN A 1 82 ? 15.815 -7.018 -22.834 1.00 87.31 82 GLN A C 1
ATOM 620 O O . GLN A 1 82 ? 16.804 -6.682 -22.189 1.00 87.31 82 GLN A O 1
ATOM 625 N N . TYR A 1 83 ? 15.550 -8.303 -23.031 1.00 85.50 83 TYR A N 1
ATOM 626 C CA . TYR A 1 83 ? 16.379 -9.394 -22.500 1.00 85.50 83 TYR A CA 1
ATOM 627 C C . TYR A 1 83 ? 17.337 -10.027 -23.522 1.00 85.50 83 TYR A C 1
ATOM 629 O O . TYR A 1 83 ? 18.232 -10.755 -23.102 1.00 85.50 83 TYR A O 1
ATOM 637 N N . GLY A 1 84 ? 17.189 -9.736 -24.817 1.00 84.94 84 GLY A N 1
ATOM 638 C CA . GLY A 1 84 ? 18.062 -10.240 -25.884 1.00 84.94 84 GLY A CA 1
ATOM 639 C C . GLY A 1 84 ? 18.584 -9.141 -26.809 1.00 84.94 84 GLY A C 1
ATOM 640 O O . GLY A 1 84 ? 18.436 -7.952 -26.532 1.00 84.94 84 GLY A O 1
ATOM 641 N N . GLN A 1 85 ? 19.218 -9.533 -27.913 1.00 87.62 85 GLN A N 1
ATOM 642 C CA . GLN A 1 85 ? 19.888 -8.600 -28.826 1.00 87.62 85 GLN A CA 1
ATOM 643 C C . GLN A 1 85 ? 18.898 -7.859 -29.733 1.00 87.62 85 GLN A C 1
ATOM 645 O O . GLN A 1 85 ? 19.178 -6.739 -30.161 1.00 87.62 85 GLN A O 1
ATOM 650 N N . ASN A 1 86 ? 17.739 -8.458 -30.023 1.00 88.00 86 ASN A N 1
ATOM 651 C CA . ASN A 1 86 ? 16.748 -7.866 -30.909 1.00 88.00 86 ASN A CA 1
ATOM 652 C C . ASN A 1 86 ? 15.751 -7.010 -30.116 1.00 88.00 86 ASN A C 1
ATOM 654 O O . ASN A 1 86 ? 14.942 -7.522 -29.346 1.00 88.00 86 ASN A O 1
ATOM 658 N N . ALA A 1 87 ? 15.784 -5.695 -30.332 1.00 82.31 87 ALA A N 1
ATOM 659 C CA . ALA A 1 87 ? 14.938 -4.743 -29.611 1.00 82.31 87 ALA A CA 1
ATOM 660 C C . ALA A 1 87 ? 13.442 -4.844 -29.956 1.00 82.31 87 ALA A C 1
ATOM 662 O O . ALA A 1 87 ? 12.621 -4.298 -29.225 1.00 82.31 87 ALA A O 1
ATOM 663 N N . ALA A 1 88 ? 13.078 -5.527 -31.047 1.00 81.12 88 ALA A N 1
ATOM 664 C CA . ALA A 1 88 ? 11.686 -5.700 -31.457 1.00 81.12 88 ALA A CA 1
ATOM 665 C C . ALA A 1 88 ? 11.043 -6.976 -30.891 1.00 81.12 88 ALA A C 1
ATOM 667 O O . ALA A 1 88 ? 9.840 -6.992 -30.650 1.00 81.12 88 ALA A O 1
ATOM 668 N N . THR A 1 89 ? 11.821 -8.045 -30.696 1.00 82.12 89 THR A N 1
ATOM 669 C CA . THR A 1 89 ? 11.290 -9.367 -30.308 1.00 82.12 89 THR A CA 1
ATOM 670 C C . THR A 1 89 ? 11.705 -9.797 -28.912 1.00 82.12 89 THR A C 1
ATOM 672 O O . THR A 1 89 ? 10.953 -10.495 -28.235 1.00 82.12 89 THR A O 1
ATOM 675 N N . ASP A 1 90 ? 12.870 -9.354 -28.443 1.00 87.00 90 ASP A N 1
ATOM 676 C CA . ASP A 1 90 ? 13.453 -9.846 -27.199 1.00 87.00 90 ASP A CA 1
ATOM 677 C C . ASP A 1 90 ? 13.138 -8.883 -26.055 1.00 87.00 90 ASP A C 1
ATOM 679 O O . ASP A 1 90 ? 14.020 -8.442 -25.313 1.00 87.00 90 ASP A O 1
ATOM 683 N N . VAL A 1 91 ? 11.865 -8.509 -25.942 1.00 85.69 91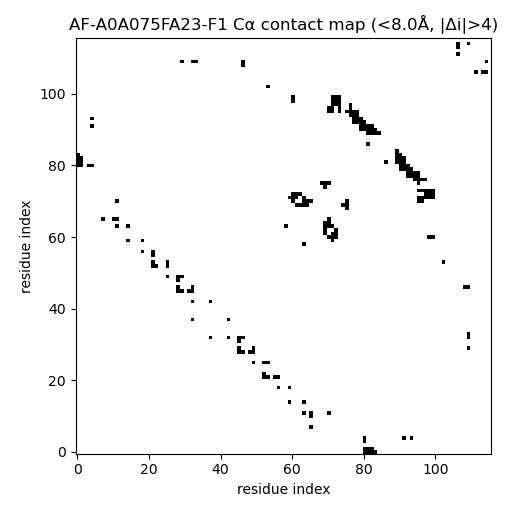 VAL A N 1
ATOM 684 C CA . VAL A 1 91 ? 11.357 -7.554 -24.958 1.00 85.69 91 VAL A CA 1
ATOM 685 C C . VAL A 1 91 ? 10.236 -8.165 -24.132 1.00 85.69 91 VAL A C 1
ATOM 687 O O . VAL A 1 91 ? 9.475 -9.007 -24.599 1.00 85.69 91 VAL A O 1
ATOM 690 N N . THR A 1 92 ? 10.134 -7.728 -22.883 1.00 83.56 92 THR A N 1
ATOM 691 C CA . THR A 1 92 ? 8.963 -7.953 -22.036 1.00 83.56 92 THR A CA 1
ATOM 692 C C . THR A 1 92 ? 8.464 -6.613 -21.525 1.00 83.56 92 THR A C 1
ATOM 694 O O . THR A 1 92 ? 9.270 -5.741 -21.194 1.00 83.56 92 THR A O 1
ATOM 697 N N . THR A 1 93 ? 7.151 -6.433 -21.468 1.00 84.19 93 THR A N 1
ATOM 698 C CA . THR A 1 93 ? 6.524 -5.200 -20.995 1.00 84.19 93 THR A CA 1
ATOM 699 C C . THR A 1 93 ? 5.759 -5.497 -19.722 1.00 84.19 93 THR A C 1
ATOM 701 O O . THR A 1 93 ? 4.887 -6.362 -19.695 1.00 84.19 93 THR A O 1
ATOM 704 N N . VAL A 1 94 ? 6.094 -4.767 -18.664 1.00 83.94 94 VAL A N 1
ATOM 705 C CA . VAL A 1 94 ? 5.357 -4.782 -17.405 1.00 83.94 94 VAL A CA 1
ATOM 706 C C . VAL A 1 94 ? 4.372 -3.627 -17.441 1.00 83.94 94 VAL A C 1
ATOM 708 O O . VAL A 1 94 ? 4.783 -2.478 -17.582 1.00 83.94 94 VAL A O 1
ATOM 711 N N . THR A 1 95 ? 3.084 -3.924 -17.320 1.00 84.12 95 THR A N 1
ATOM 712 C CA . THR A 1 95 ? 2.043 -2.908 -17.149 1.00 84.12 95 THR A CA 1
ATOM 713 C C . THR A 1 95 ? 1.923 -2.550 -15.677 1.00 84.12 95 THR A C 1
ATOM 715 O O . THR A 1 95 ? 1.848 -3.425 -14.815 1.00 84.12 95 THR A O 1
ATOM 718 N N . ASN A 1 96 ? 1.898 -1.257 -15.393 1.00 82.69 96 ASN A N 1
ATOM 719 C CA . ASN A 1 96 ? 1.756 -0.735 -14.048 1.00 82.69 96 ASN A CA 1
ATOM 720 C C . ASN A 1 96 ? 0.289 -0.705 -13.630 1.00 82.69 96 ASN A C 1
ATOM 722 O O . ASN A 1 96 ? -0.596 -0.347 -14.409 1.00 82.69 96 ASN A O 1
ATOM 726 N N . VAL A 1 97 ? 0.038 -1.036 -12.366 1.00 79.69 97 VAL A N 1
ATOM 727 C CA . VAL A 1 97 ? -1.273 -0.835 -11.751 1.00 79.69 97 VAL A CA 1
ATOM 728 C C . VAL A 1 97 ? -1.392 0.631 -11.361 1.00 79.69 97 VAL A C 1
ATOM 730 O O . VAL A 1 97 ? -0.548 1.147 -10.637 1.00 79.69 97 VAL A O 1
ATOM 733 N N . ASN A 1 98 ? -2.454 1.299 -11.806 1.00 83.19 98 ASN A N 1
ATOM 734 C CA . ASN A 1 98 ? -2.795 2.618 -11.292 1.00 83.19 98 ASN A CA 1
ATOM 735 C C . ASN A 1 98 ? -3.586 2.454 -9.987 1.00 83.19 98 ASN A C 1
ATOM 737 O O . ASN A 1 98 ? -4.722 1.980 -9.995 1.00 83.19 98 ASN A O 1
ATOM 741 N N . MET A 1 99 ? -2.979 2.842 -8.869 1.00 80.62 99 MET A N 1
ATOM 742 C CA . MET A 1 99 ? -3.589 2.745 -7.548 1.00 80.62 99 MET A CA 1
ATOM 743 C C . MET A 1 99 ? -4.489 3.931 -7.193 1.00 80.62 99 MET A C 1
ATOM 745 O O . MET A 1 99 ? -5.163 3.867 -6.173 1.00 80.62 99 MET A O 1
ATOM 749 N N . SER A 1 100 ? -4.593 4.972 -8.024 1.00 71.69 100 SER A N 1
ATOM 750 C CA . SER A 1 100 ? -5.502 6.102 -7.755 1.00 71.69 100 SER A CA 1
ATOM 751 C C . SER A 1 100 ? -6.974 5.681 -7.634 1.00 71.69 100 SER A C 1
ATOM 753 O O . SER A 1 100 ? -7.761 6.339 -6.954 1.00 71.69 100 SER A O 1
ATOM 755 N N . THR A 1 101 ? -7.347 4.546 -8.233 1.00 58.84 101 THR A N 1
ATOM 756 C CA . THR A 1 101 ? -8.668 3.919 -8.081 1.00 58.84 101 THR A CA 1
ATOM 757 C C . THR A 1 101 ? -8.744 2.958 -6.888 1.00 58.84 101 THR A C 1
ATOM 759 O O . THR A 1 101 ? -9.833 2.656 -6.403 1.00 58.84 101 THR A O 1
ATOM 762 N N . PHE A 1 102 ? -7.600 2.490 -6.383 1.00 57.44 102 PHE A N 1
ATOM 763 C CA .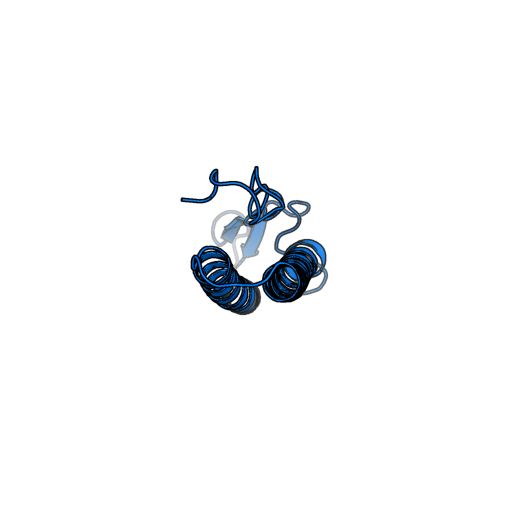 PHE A 1 102 ? -7.462 1.619 -5.215 1.00 57.44 102 PHE A CA 1
ATOM 764 C C . PHE A 1 102 ? -7.606 2.474 -3.948 1.00 57.44 102 PHE A C 1
ATOM 766 O O . PHE A 1 102 ? -6.649 3.052 -3.448 1.00 57.44 102 PHE A O 1
ATOM 773 N N . GLY A 1 103 ? -8.833 2.617 -3.450 1.00 50.00 103 GLY A N 1
ATOM 774 C CA . GLY A 1 103 ? -9.122 3.521 -2.331 1.00 50.00 103 GLY A CA 1
ATOM 775 C C . GLY A 1 103 ? -9.937 4.754 -2.706 1.00 50.00 103 GLY A C 1
ATOM 776 O O . GLY A 1 103 ? -10.205 5.571 -1.828 1.00 50.00 103 GLY A O 1
ATOM 777 N N . THR A 1 104 ? -10.483 4.828 -3.930 1.00 47.97 104 THR A N 1
ATOM 778 C CA . THR A 1 104 ? -11.790 5.492 -4.101 1.00 47.97 104 THR A CA 1
ATOM 779 C C . THR A 1 104 ? -12.860 4.602 -3.452 1.00 47.97 104 THR A C 1
ATOM 781 O O . THR A 1 104 ? -13.739 4.045 -4.100 1.00 47.97 104 THR A O 1
ATOM 784 N N . LEU A 1 105 ? -12.725 4.399 -2.140 1.00 46.31 105 LEU A N 1
ATOM 785 C CA . LEU A 1 105 ? -13.791 3.962 -1.265 1.00 46.31 105 LEU A CA 1
ATOM 786 C C . LEU A 1 105 ? -14.778 5.123 -1.275 1.00 46.31 105 LEU A C 1
ATOM 788 O O . LEU A 1 105 ? -14.536 6.170 -0.675 1.00 46.31 105 LEU A O 1
ATOM 792 N N . THR A 1 106 ? -15.871 4.971 -2.009 1.00 41.12 106 THR A N 1
ATOM 793 C CA . THR A 1 106 ? -17.082 5.761 -1.799 1.00 41.12 106 THR A CA 1
ATOM 794 C C . THR A 1 106 ? -17.548 5.504 -0.361 1.00 41.12 106 THR A C 1
ATOM 796 O O . THR A 1 106 ? -18.337 4.601 -0.124 1.00 41.12 106 THR A O 1
ATOM 799 N N . GLY A 1 107 ? -16.959 6.202 0.613 1.00 47.34 107 GLY A N 1
ATOM 800 C CA . GLY A 1 107 ? -17.089 5.870 2.033 1.00 47.34 107 GLY A CA 1
ATOM 801 C C . GLY A 1 107 ? -15.811 6.166 2.813 1.00 47.34 107 GLY A C 1
ATOM 802 O O . GLY A 1 107 ? -15.181 5.267 3.360 1.00 47.34 107 GLY A O 1
ATOM 803 N N . THR A 1 108 ? -15.420 7.440 2.886 1.00 45.19 108 THR A N 1
ATOM 804 C CA . THR A 1 108 ? -14.294 7.941 3.701 1.00 45.19 108 THR A CA 1
ATOM 805 C C . THR A 1 108 ? -14.579 7.920 5.210 1.00 45.19 108 THR A C 1
ATOM 807 O O . THR A 1 108 ? -13.904 8.602 5.980 1.00 45.19 108 THR A O 1
ATOM 810 N N . SER A 1 109 ? -15.597 7.179 5.652 1.00 47.78 109 SER A N 1
ATOM 811 C CA . SER A 1 109 ? -16.005 7.098 7.050 1.00 47.78 109 SER A CA 1
ATOM 812 C C . SER A 1 109 ? -16.597 5.728 7.367 1.00 47.78 109 SER A C 1
ATOM 814 O O . SER A 1 109 ? -17.499 5.258 6.678 1.00 47.78 109 SER A O 1
ATOM 816 N N . VAL A 1 110 ? -16.130 5.123 8.460 1.00 51.53 110 VAL A N 1
ATOM 817 C CA . VAL A 1 110 ? -16.719 3.914 9.068 1.00 51.53 110 VAL A CA 1
ATOM 818 C C . VAL A 1 110 ? -17.995 4.214 9.874 1.00 51.53 110 VAL A C 1
ATOM 820 O O . VAL A 1 110 ? -18.595 3.320 10.453 1.00 51.53 110 VAL A O 1
ATOM 823 N N . THR A 1 111 ? -18.445 5.473 9.894 1.00 49.69 111 THR A N 1
ATOM 824 C CA . THR A 1 111 ? -19.620 5.947 10.647 1.00 49.69 111 THR A CA 1
ATOM 825 C C . THR A 1 111 ? -20.954 5.762 9.923 1.00 49.69 111 THR A C 1
ATOM 827 O O . THR A 1 111 ? -21.998 6.104 10.475 1.00 49.69 111 THR A O 1
ATOM 830 N N . SER A 1 112 ? -20.961 5.230 8.698 1.00 42.53 112 SER A N 1
ATOM 831 C CA . SER A 1 112 ? -22.201 4.951 7.971 1.00 42.53 112 SER A CA 1
ATOM 832 C C . SER A 1 112 ? -22.252 3.500 7.512 1.00 42.53 112 SER A C 1
ATOM 834 O O . SER A 1 112 ? -21.261 2.959 7.028 1.00 42.53 1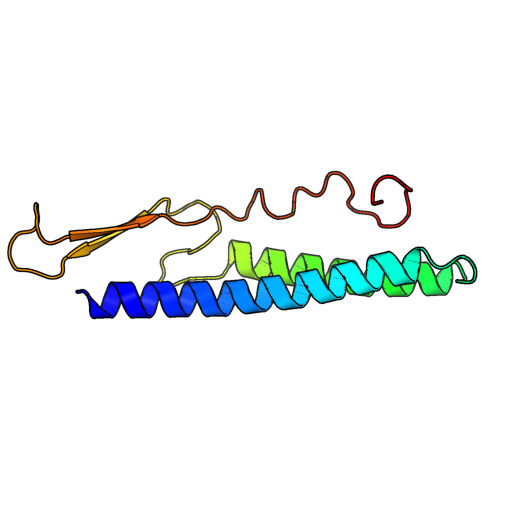12 SER A O 1
ATOM 836 N N . ALA A 1 113 ? -23.430 2.888 7.652 1.00 48.94 113 ALA A N 1
ATOM 837 C CA . ALA A 1 113 ? -23.735 1.483 7.369 1.00 48.94 113 ALA A CA 1
ATOM 838 C C . ALA A 1 113 ? -23.568 1.053 5.891 1.00 48.94 113 ALA A C 1
ATOM 840 O O . ALA A 1 113 ? -24.047 -0.006 5.504 1.00 48.94 113 ALA A O 1
ATOM 841 N N . ALA A 1 114 ? -22.903 1.856 5.058 1.00 42.84 114 ALA A N 1
ATOM 842 C CA . ALA A 1 114 ? -22.610 1.550 3.659 1.00 42.84 114 ALA A CA 1
ATOM 843 C C . ALA A 1 114 ? -21.383 0.633 3.474 1.00 42.84 114 ALA A C 1
ATOM 845 O O . ALA A 1 114 ? -21.012 0.335 2.343 1.00 42.84 114 ALA A O 1
ATOM 846 N N . ASN A 1 115 ? -20.759 0.189 4.571 1.00 49.75 115 ASN A N 1
ATOM 847 C CA . ASN A 1 115 ? -19.516 -0.587 4.553 1.00 49.75 115 ASN A CA 1
ATOM 848 C C . ASN A 1 115 ? -19.702 -2.056 4.995 1.00 49.75 115 ASN A C 1
ATOM 850 O O . ASN A 1 115 ? -18.716 -2.698 5.363 1.00 49.75 115 ASN A O 1
ATOM 854 N N . ALA A 1 116 ? -20.938 -2.574 4.980 1.00 38.31 116 ALA A N 1
ATOM 855 C CA . ALA A 1 116 ? -21.235 -4.002 5.136 1.00 38.31 116 ALA A CA 1
ATOM 856 C C . ALA A 1 116 ? -21.472 -4.662 3.772 1.00 38.31 116 ALA A C 1
ATOM 858 O O . ALA A 1 116 ? -22.257 -4.093 2.980 1.00 38.31 116 ALA A O 1
#

pLDDT: mean 82.63, std 14.96, range [38.31, 96.31]

Nearest PDB structures (foldseek):
  9ceo-assembly1_B  TM=8.851E-01  e=8.714E-04  Caulobacter vibrioides NA1000
  9cef-assembly1_A  TM=8.787E-01  e=9.259E-04  Caulobacter vibrioides NA1000
  8uxj-assembly1_f  TM=8.576E-01  e=1.417E-03  Caulobacter vibrioides NA1000
  6xky-assembly1_A  TM=8.181E-01  e=2.602E-03  Caulobacter vibrioides NA1000
  8uxk-assembly1_A  TM=7.608E-01  e=2.304E-03  Caulobacter vibrioides NA1000